Protein AF-A0A349SHS0-F1 (afdb_monomer)

Secondary structure (DSSP, 8-state):
-HHHHHHHHHHHHHHHHHHHHHHHHHHHHHGGGGGSSSSTHHHHHHHHHHHHHTTS-HHHHHHHHHHHHHHT-HHHHHHHHHT-

Nearest PDB structures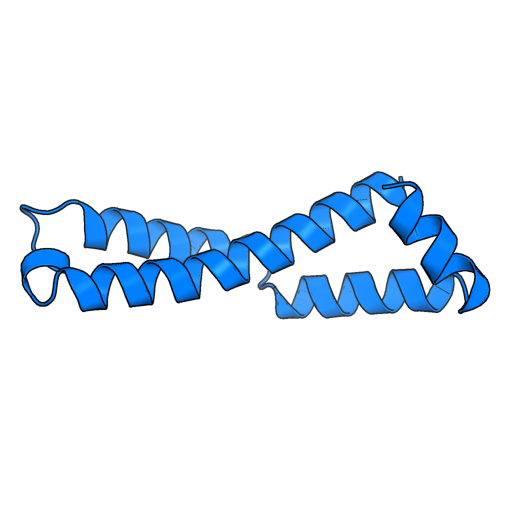 (foldseek):
  8v3u-assembly1_A  TM=8.885E-01  e=2.520E-01  Mus musculus
  4kto-assembly1_B  TM=8.962E-01  e=4.463E-01  Sinorhizobium meliloti 1021
  2wbi-assembly1_A-2  TM=8.696E-01  e=5.298E-01  Homo sapiens
  8sgr-assembly1_A  TM=8.900E-01  e=1.482E+00  Homo sapiens
  5lnx-assembly1_A  TM=7.211E-01  e=1.760E+00  Bacillus subtilis subsp. subtilis str. 168

Foldseek 3Di:
DLLVLLVVLVCLLVLLVCLVVVLVVVCVVCPPVCCDPVDCSVVVSVVSNVSCPPPHHNVVSVVVSVVSLPVVPDVVNVVSVVVD

pLDDT: mean 94.89, std 4.11, range [68.0, 98.38]

Solvent-accessible surface area (backbone atoms only — not comparable to full-atom values): 4668 Å² total; per-residue (Å²): 108,70,68,61,50,53,52,52,37,51,49,50,31,53,53,26,56,46,40,56,54,52,40,52,54,53,38,65,77,50,43,74,58,26,68,39,87,91,33,67,53,41,64,52,41,52,51,38,58,50,58,33,47,50,95,57,39,38,70,59,38,50,52,53,50,49,53,56,53,60,72,66,35,79,85,44,49,62,61,59,62,75,72,106

Radius of gyration: 16.98 Å; Cα contacts (8 Å, |Δi|>4): 56; chains: 1; bounding box: 41×18×42 Å

Sequence (84 aa):
DTRTFMAVASAKIRAGEAAGTGAAIAHQVHGAIGFTREYSLHQRTRRLWTWRDDFHPERVWADRLGRAVCAEGADRLWPSLTAL

Mean predicted aligned error: 3.22 Å

Structure (mmCIF, N/CA/C/O backbone):
data_AF-A0A349SHS0-F1
#
_entry.id   AF-A0A349SHS0-F1
#
loop_
_atom_site.group_PDB
_atom_site.id
_atom_site.type_symbol
_atom_site.label_atom_id
_atom_site.label_alt_id
_atom_site.label_comp_id
_atom_site.label_asym_id
_atom_site.label_entity_id
_atom_site.label_seq_id
_atom_site.pdbx_PDB_ins_code
_atom_site.Cartn_x
_atom_site.Cartn_y
_atom_site.Cartn_z
_atom_site.occupancy
_atom_site.B_iso_or_equiv
_atom_site.auth_seq_id
_atom_site.auth_comp_id
_atom_site.auth_asym_id
_atom_site.auth_atom_id
_atom_site.pdbx_PDB_model_num
ATOM 1 N N . ASP A 1 1 ? 3.317 9.140 -19.715 1.00 85.94 1 ASP A N 1
ATOM 2 C CA . ASP A 1 1 ? 4.665 9.482 -19.232 1.00 85.94 1 ASP A CA 1
ATOM 3 C C . ASP A 1 1 ? 5.168 8.366 -18.318 1.00 85.94 1 ASP A C 1
ATOM 5 O O . ASP A 1 1 ? 4.429 7.955 -17.426 1.00 85.94 1 ASP A O 1
ATOM 9 N N . THR A 1 2 ? 6.370 7.847 -18.577 1.00 86.88 2 THR A N 1
ATOM 10 C CA . THR A 1 2 ? 6.962 6.699 -17.865 1.00 86.88 2 THR A CA 1
ATOM 11 C C . THR A 1 2 ? 7.244 7.020 -16.401 1.00 86.88 2 THR A C 1
ATOM 13 O O . THR A 1 2 ? 6.927 6.214 -15.527 1.00 86.88 2 THR A O 1
ATOM 16 N N . ARG A 1 3 ? 7.752 8.225 -16.112 1.00 88.12 3 ARG A N 1
ATOM 17 C CA . ARG A 1 3 ? 8.036 8.660 -14.738 1.00 88.12 3 ARG A CA 1
ATOM 18 C C . ARG A 1 3 ? 6.757 8.723 -13.910 1.00 88.12 3 ARG A C 1
ATOM 20 O O . ARG A 1 3 ? 6.696 8.157 -12.822 1.00 88.12 3 ARG A O 1
ATOM 27 N N . THR A 1 4 ? 5.714 9.347 -14.454 1.00 93.00 4 THR A N 1
ATOM 28 C CA . THR A 1 4 ? 4.393 9.404 -13.814 1.00 93.00 4 THR A CA 1
ATOM 29 C C . THR A 1 4 ? 3.834 8.003 -13.559 1.00 93.00 4 THR A C 1
ATOM 31 O O . THR A 1 4 ? 3.340 7.732 -12.467 1.00 93.00 4 THR A O 1
ATOM 34 N N . PHE A 1 5 ? 3.941 7.088 -14.530 1.00 94.25 5 PHE A N 1
ATOM 35 C CA . PHE A 1 5 ? 3.503 5.702 -14.350 1.00 94.25 5 PHE A CA 1
ATOM 36 C C . PHE A 1 5 ? 4.256 5.005 -13.210 1.00 94.25 5 PHE A C 1
ATOM 38 O O . PHE A 1 5 ? 3.615 4.423 -12.335 1.00 94.25 5 PHE A O 1
ATOM 45 N N . MET A 1 6 ? 5.590 5.099 -13.181 1.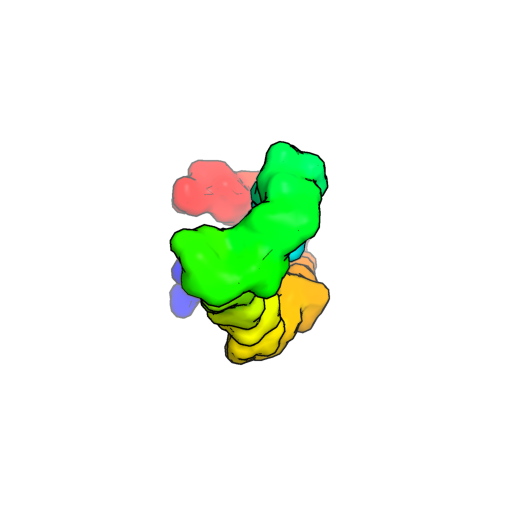00 93.94 6 MET A N 1
ATOM 46 C CA . MET A 1 6 ? 6.404 4.521 -12.109 1.00 93.94 6 MET A CA 1
ATOM 47 C C . MET A 1 6 ? 6.020 5.081 -10.740 1.00 93.94 6 MET A C 1
ATOM 49 O O . MET A 1 6 ? 5.827 4.306 -9.802 1.00 93.94 6 MET A O 1
ATOM 53 N N . ALA A 1 7 ? 5.867 6.402 -10.626 1.00 94.56 7 ALA A N 1
ATOM 54 C CA . ALA A 1 7 ? 5.496 7.060 -9.378 1.00 94.56 7 ALA A CA 1
ATOM 55 C C . ALA A 1 7 ? 4.113 6.605 -8.884 1.00 94.56 7 ALA A C 1
ATOM 57 O O . ALA A 1 7 ? 3.970 6.199 -7.731 1.00 94.56 7 ALA A O 1
ATOM 58 N N . VAL A 1 8 ? 3.107 6.598 -9.765 1.00 96.06 8 VAL A N 1
ATOM 59 C CA . VAL A 1 8 ? 1.735 6.186 -9.428 1.00 96.06 8 VAL A CA 1
ATOM 60 C C . VAL A 1 8 ? 1.671 4.706 -9.059 1.00 96.06 8 VAL A C 1
ATOM 62 O O . VAL A 1 8 ? 1.071 4.362 -8.041 1.00 96.06 8 VAL A O 1
ATOM 65 N N . ALA A 1 9 ? 2.304 3.829 -9.842 1.00 96.94 9 ALA A N 1
ATOM 66 C CA . ALA A 1 9 ? 2.320 2.397 -9.559 1.00 96.94 9 ALA A CA 1
ATOM 67 C C . ALA A 1 9 ? 3.013 2.108 -8.219 1.00 96.94 9 ALA A C 1
ATOM 69 O O . ALA A 1 9 ? 2.462 1.392 -7.384 1.00 96.94 9 ALA A O 1
ATOM 70 N N . SER A 1 10 ? 4.170 2.729 -7.972 1.00 96.50 10 SER A N 1
ATOM 71 C CA . SER A 1 10 ? 4.914 2.589 -6.714 1.00 96.50 10 SER A CA 1
ATOM 72 C C . SER A 1 10 ? 4.098 3.079 -5.518 1.00 96.50 10 SER A C 1
ATOM 74 O O . SER A 1 10 ? 4.001 2.381 -4.508 1.00 96.50 10 SER A O 1
ATOM 76 N N . ALA A 1 11 ? 3.455 4.244 -5.645 1.00 96.44 11 ALA A N 1
ATOM 77 C CA . ALA A 1 11 ? 2.597 4.799 -4.606 1.00 96.44 11 ALA A CA 1
ATOM 78 C C . ALA A 1 11 ? 1.387 3.898 -4.321 1.00 96.44 11 ALA A C 1
ATOM 80 O O . ALA A 1 11 ? 1.094 3.626 -3.158 1.00 96.44 11 ALA A O 1
ATOM 81 N N . LYS A 1 12 ? 0.714 3.379 -5.358 1.00 97.62 12 LYS A N 1
ATOM 82 C CA . LYS A 1 12 ? -0.433 2.469 -5.210 1.00 97.62 12 LYS A CA 1
ATOM 83 C C . LYS A 1 12 ? -0.044 1.179 -4.490 1.00 97.62 12 LYS A C 1
ATOM 85 O O . LYS A 1 12 ? -0.759 0.768 -3.579 1.00 97.62 12 LYS A O 1
ATOM 90 N N . ILE A 1 13 ? 1.095 0.581 -4.849 1.00 97.94 13 ILE A N 1
ATOM 91 C CA . ILE A 1 13 ? 1.617 -0.624 -4.189 1.00 97.94 13 ILE A CA 1
ATOM 92 C C . ILE A 1 13 ? 1.893 -0.332 -2.711 1.00 97.94 13 ILE A C 1
ATOM 94 O O . ILE A 1 13 ? 1.345 -0.997 -1.834 1.00 97.94 13 ILE A O 1
ATOM 98 N N . ARG A 1 14 ? 2.691 0.702 -2.420 1.00 97.56 14 ARG A N 1
ATOM 99 C CA . ARG A 1 14 ? 3.131 0.985 -1.047 1.00 97.56 14 ARG A CA 1
ATOM 100 C C . ARG A 1 14 ? 1.999 1.434 -0.136 1.00 97.56 14 ARG A C 1
ATOM 102 O O . ARG A 1 14 ? 1.927 0.980 1.003 1.00 97.56 14 ARG A O 1
ATOM 109 N N . ALA A 1 15 ? 1.094 2.276 -0.629 1.00 97.31 15 ALA A N 1
ATOM 110 C CA . ALA A 1 15 ? -0.065 2.708 0.143 1.00 97.31 15 ALA A CA 1
ATOM 111 C C . ALA A 1 15 ? -1.028 1.544 0.431 1.00 97.31 15 ALA A C 1
ATOM 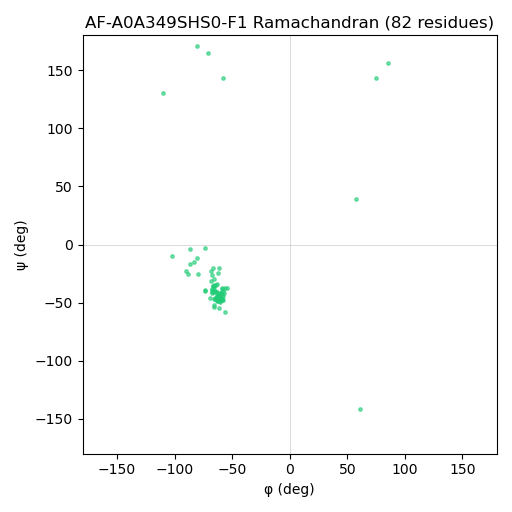113 O O . ALA A 1 15 ? -1.550 1.455 1.541 1.00 97.31 15 ALA A O 1
ATOM 114 N N . GLY A 1 16 ? -1.242 0.638 -0.531 1.00 97.06 16 GLY A N 1
ATOM 115 C CA . GLY A 1 16 ? -2.110 -0.527 -0.348 1.00 97.06 16 GLY A CA 1
ATOM 116 C C . GLY A 1 16 ? -1.569 -1.525 0.682 1.00 97.06 16 GLY A C 1
ATOM 117 O O . GLY A 1 16 ? -2.284 -1.913 1.609 1.00 97.06 16 GLY A O 1
ATOM 118 N N . GLU A 1 17 ? -0.279 -1.866 0.601 1.00 97.12 17 GLU A N 1
ATOM 119 C CA . GLU A 1 17 ? 0.396 -2.709 1.598 1.00 97.12 17 GLU A CA 1
ATOM 120 C C . GLU A 1 17 ? 0.314 -2.091 3.002 1.00 97.12 17 GLU A C 1
ATOM 122 O O . GLU A 1 17 ? -0.078 -2.754 3.969 1.00 97.12 17 GLU A O 1
ATOM 127 N N . ALA A 1 18 ? 0.624 -0.794 3.107 1.00 97.69 18 ALA A N 1
ATOM 128 C CA . ALA A 1 18 ? 0.588 -0.062 4.367 1.00 97.69 18 ALA A CA 1
ATOM 129 C C . ALA A 1 18 ? -0.826 0.026 4.961 1.00 97.69 18 ALA A C 1
ATOM 131 O O . ALA A 1 18 ? -0.976 -0.043 6.180 1.00 97.69 18 ALA A O 1
ATOM 132 N N . ALA A 1 19 ? -1.867 0.134 4.130 1.00 97.25 19 ALA A N 1
ATOM 133 C CA . ALA A 1 19 ? -3.255 0.178 4.582 1.00 97.25 19 ALA A CA 1
ATOM 134 C C . ALA A 1 19 ? -3.649 -1.087 5.362 1.00 97.25 19 ALA A C 1
ATOM 136 O O . ALA A 1 19 ? -4.304 -0.993 6.402 1.00 97.25 19 ALA A O 1
ATOM 137 N N . GLY A 1 20 ? -3.219 -2.265 4.895 1.00 95.75 20 GLY A N 1
ATOM 138 C CA . GLY A 1 20 ? -3.445 -3.535 5.588 1.00 95.75 20 GLY A CA 1
ATOM 139 C C . GLY A 1 20 ? -2.715 -3.608 6.928 1.00 95.75 20 GLY A C 1
ATOM 140 O O . GLY A 1 20 ? -3.341 -3.831 7.966 1.00 95.75 20 GLY A O 1
ATOM 141 N N . THR A 1 21 ? -1.404 -3.368 6.909 1.00 97.75 21 THR A N 1
ATOM 142 C CA . THR A 1 21 ? -0.551 -3.436 8.105 1.00 97.75 21 THR A CA 1
ATOM 143 C C . THR A 1 21 ? -0.960 -2.406 9.157 1.00 97.75 21 THR A C 1
ATOM 145 O O . THR A 1 21 ? -1.110 -2.740 10.330 1.00 97.75 21 THR A O 1
ATOM 148 N N . GLY A 1 22 ? -1.210 -1.162 8.746 1.00 97.88 22 GLY A N 1
ATOM 149 C CA . GLY A 1 22 ? -1.635 -0.088 9.642 1.00 97.88 22 GLY A CA 1
ATOM 150 C C . GLY A 1 22 ? -2.994 -0.363 10.285 1.00 97.88 22 GLY A C 1
ATOM 151 O O . GLY A 1 22 ? -3.153 -0.153 11.487 1.00 97.88 22 GLY A O 1
ATOM 152 N N . ALA A 1 23 ? -3.957 -0.895 9.523 1.00 97.44 23 ALA A N 1
ATOM 153 C CA . ALA A 1 23 ? -5.244 -1.310 10.074 1.00 97.44 23 ALA A CA 1
ATOM 154 C C . ALA A 1 23 ? -5.087 -2.420 11.126 1.00 97.44 23 ALA A C 1
ATOM 156 O O . ALA A 1 23 ? -5.715 -2.346 12.181 1.00 97.44 23 ALA A O 1
ATOM 157 N N . ALA A 1 24 ? -4.235 -3.417 10.864 1.00 97.56 24 ALA A N 1
ATOM 158 C CA . ALA A 1 24 ? -3.984 -4.515 11.795 1.00 97.56 24 ALA A CA 1
ATOM 159 C C . ALA A 1 24 ? -3.359 -4.026 13.112 1.00 97.56 24 ALA A C 1
ATOM 161 O O . ALA A 1 24 ? -3.880 -4.335 14.183 1.00 97.56 24 ALA A O 1
ATOM 162 N N . ILE A 1 25 ? -2.307 -3.203 13.037 1.00 98.38 25 ILE A N 1
ATOM 163 C CA . ILE A 1 25 ? -1.648 -2.620 14.218 1.00 98.38 25 ILE A CA 1
ATOM 164 C C . ILE A 1 25 ? -2.644 -1.794 15.033 1.00 98.38 25 ILE A C 1
ATOM 166 O O . ILE A 1 25 ? -2.731 -1.941 16.251 1.00 98.38 25 ILE A O 1
ATOM 170 N N . ALA A 1 26 ? -3.430 -0.944 14.369 1.00 97.88 26 ALA A N 1
ATOM 171 C CA . ALA A 1 26 ? -4.397 -0.106 15.058 1.00 97.88 26 ALA A CA 1
ATOM 172 C C . ALA A 1 26 ? -5.447 -0.947 15.800 1.00 97.88 26 ALA A C 1
ATOM 174 O O . ALA A 1 26 ? -5.745 -0.658 16.957 1.00 97.88 26 ALA A O 1
ATOM 175 N N . HIS A 1 27 ? -5.968 -2.013 15.185 1.00 97.75 27 HIS A N 1
ATOM 176 C CA . HIS A 1 27 ? -6.908 -2.920 15.856 1.00 97.75 27 HIS A CA 1
ATOM 177 C C . HIS A 1 27 ? -6.262 -3.682 17.012 1.00 97.75 27 HIS A C 1
ATOM 179 O O . HIS A 1 27 ? -6.897 -3.850 18.048 1.00 97.75 27 HIS A O 1
ATOM 185 N N . GLN A 1 28 ? -4.996 -4.079 16.886 1.00 97.94 28 GLN A N 1
ATOM 186 C CA . GLN A 1 28 ? -4.268 -4.746 17.965 1.00 97.94 28 GLN A CA 1
ATOM 187 C C . GLN A 1 28 ? -4.089 -3.843 19.195 1.00 97.94 28 GLN A C 1
ATOM 189 O O . GLN A 1 28 ? -4.257 -4.310 20.317 1.00 97.94 28 GLN A O 1
ATOM 194 N N . VAL A 1 29 ? -3.790 -2.554 18.995 1.00 97.75 29 VAL A N 1
ATOM 195 C CA . VAL A 1 29 ? -3.630 -1.577 20.089 1.00 97.75 29 VAL A CA 1
ATOM 196 C C . VAL A 1 29 ? -4.953 -1.299 20.805 1.00 97.75 29 VAL A C 1
ATOM 198 O O . VAL A 1 29 ? -4.972 -1.157 22.024 1.00 97.75 29 VAL A O 1
ATOM 201 N N . HIS A 1 30 ? -6.060 -1.216 20.063 1.00 97.06 30 HIS A N 1
ATOM 202 C CA . HIS A 1 30 ? -7.359 -0.855 20.637 1.00 97.06 30 HIS A CA 1
ATOM 203 C C . HIS A 1 30 ? -8.140 -2.072 21.155 1.00 97.06 30 HIS A C 1
ATOM 205 O O . HIS A 1 30 ? -8.973 -1.930 22.041 1.00 97.06 30 HIS A O 1
ATOM 211 N N . GLY A 1 31 ? -7.903 -3.278 20.642 1.00 95.88 31 GLY A N 1
ATOM 212 C CA . GLY A 1 31 ? -8.681 -4.455 21.024 1.00 95.88 31 GLY A CA 1
ATOM 213 C C . GLY A 1 31 ? -10.168 -4.297 20.683 1.00 95.88 31 GLY A C 1
ATOM 214 O O . GLY A 1 31 ? -10.526 -3.730 19.650 1.00 95.88 31 GLY A O 1
ATOM 215 N N . ALA A 1 32 ? -11.056 -4.790 21.552 1.00 96.88 32 ALA A N 1
ATOM 216 C CA . ALA A 1 32 ? -12.494 -4.849 21.274 1.00 96.88 32 ALA A CA 1
ATOM 217 C C . ALA A 1 32 ? -13.132 -3.475 20.984 1.00 96.88 32 ALA A C 1
ATOM 219 O O . ALA A 1 32 ? -13.961 -3.385 20.079 1.00 96.88 32 ALA A O 1
ATOM 220 N N . ILE A 1 33 ? -12.713 -2.398 21.670 1.00 96.94 33 ILE A N 1
ATOM 221 C CA . ILE A 1 33 ? -13.243 -1.040 21.419 1.00 96.94 33 ILE A CA 1
ATOM 222 C C . ILE A 1 33 ? -12.942 -0.563 19.990 1.00 96.94 33 ILE A C 1
ATOM 224 O O . ILE A 1 33 ? -13.699 0.217 19.423 1.00 96.94 33 ILE A O 1
ATOM 228 N N . GLY A 1 34 ? -11.893 -1.095 19.353 1.00 96.50 34 GLY A N 1
ATOM 229 C CA . GLY A 1 34 ? -11.564 -0.822 17.953 1.00 96.50 34 GLY A CA 1
ATOM 230 C C . GLY A 1 34 ? -12.645 -1.251 16.953 1.00 96.50 34 GLY A C 1
ATOM 231 O O . GLY A 1 34 ? -12.680 -0.721 15.839 1.00 96.50 34 GLY A O 1
ATOM 232 N N . 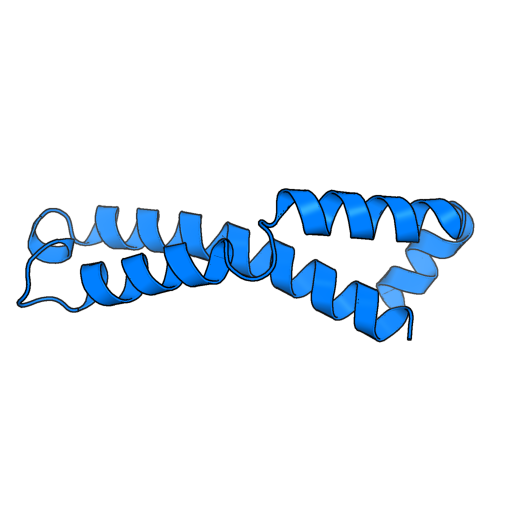PHE A 1 35 ? -13.537 -2.164 17.354 1.00 95.31 35 PHE A N 1
ATOM 233 C CA . PHE A 1 35 ? -14.629 -2.708 16.541 1.00 95.31 35 PHE A CA 1
ATOM 234 C C . PHE A 1 35 ? -16.006 -2.117 16.859 1.00 95.31 35 PHE A C 1
ATOM 236 O O . PHE A 1 35 ? -16.956 -2.374 16.117 1.00 95.31 35 PHE A O 1
ATOM 243 N N . THR A 1 36 ? -16.143 -1.345 17.939 1.00 95.31 36 THR A N 1
ATOM 244 C CA . THR A 1 36 ? -17.444 -0.805 18.347 1.00 95.31 36 THR A CA 1
ATOM 245 C C . THR A 1 36 ? -17.814 0.444 17.543 1.00 95.31 36 THR A C 1
ATOM 247 O O . THR A 1 36 ? -17.023 0.966 16.755 1.00 95.31 36 THR A O 1
ATOM 250 N N . ARG A 1 37 ? -19.055 0.927 17.687 1.00 91.81 37 ARG A N 1
ATOM 251 C CA . ARG A 1 37 ? -19.541 2.090 16.924 1.00 91.81 37 ARG A CA 1
ATOM 252 C C . ARG A 1 37 ? -19.072 3.420 17.514 1.00 91.81 37 ARG A C 1
ATOM 254 O O . ARG A 1 37 ? -18.975 4.407 16.787 1.00 91.81 37 ARG A O 1
ATOM 261 N N . GLU A 1 38 ? -18.782 3.429 18.806 1.00 93.75 38 GLU A N 1
ATOM 262 C CA . GLU A 1 38 ? -18.306 4.564 19.593 1.00 93.75 38 GLU A CA 1
ATOM 263 C C . GLU A 1 38 ? -16.896 4.992 19.170 1.00 93.75 38 GLU A C 1
ATOM 265 O O . GLU A 1 38 ? -16.547 6.165 19.299 1.00 93.75 38 GLU A O 1
ATOM 270 N N . TYR A 1 39 ? -16.097 4.071 18.614 1.00 95.56 39 TYR A N 1
ATOM 271 C CA . TYR A 1 39 ? -14.762 4.366 18.109 1.00 95.56 39 TYR A CA 1
ATOM 272 C C . TYR A 1 39 ? -14.692 4.286 16.580 1.00 95.56 39 TYR A C 1
ATOM 274 O O . TYR A 1 39 ? -15.092 3.316 15.942 1.00 95.56 39 TYR A O 1
ATOM 282 N N . SER A 1 40 ? -14.135 5.322 15.949 1.00 96.38 40 SER A N 1
ATOM 283 C CA . SER A 1 40 ? -14.157 5.442 14.480 1.00 96.38 40 SER A CA 1
ATOM 284 C C . SER A 1 40 ? -13.202 4.493 13.733 1.00 96.38 40 SER A C 1
ATOM 286 O O . SER A 1 40 ? -13.193 4.483 12.499 1.00 96.38 40 SER A O 1
ATOM 288 N N . LEU A 1 41 ? -12.399 3.689 14.444 1.00 97.62 41 LEU A N 1
ATOM 289 C CA . LEU A 1 41 ? -11.354 2.851 13.849 1.00 97.62 41 LEU A CA 1
ATOM 290 C C . LEU A 1 41 ? -11.902 1.832 12.850 1.00 97.62 41 LEU A C 1
ATOM 292 O O . LEU A 1 41 ? -11.415 1.763 11.720 1.00 97.62 41 LEU A O 1
ATOM 296 N N . HIS A 1 42 ? -12.935 1.074 13.221 1.00 96.62 42 HIS A N 1
ATOM 297 C CA . HIS A 1 42 ? -13.539 0.079 12.335 1.00 96.62 42 HIS A CA 1
ATOM 298 C C . HIS A 1 42 ? -14.059 0.695 11.026 1.00 96.62 42 HIS A C 1
ATOM 300 O O . HIS A 1 42 ? -13.857 0.150 9.942 1.00 96.62 42 HIS A O 1
ATOM 306 N N . GLN A 1 43 ? -14.672 1.878 11.102 1.00 96.56 43 GLN A N 1
ATOM 307 C CA . GLN A 1 43 ? -15.207 2.573 9.929 1.00 96.56 43 GLN A CA 1
ATOM 308 C C . GLN A 1 43 ? -14.087 3.042 8.988 1.00 96.56 43 GLN A C 1
ATOM 310 O O . GLN A 1 43 ? -14.194 2.900 7.770 1.00 96.56 43 GLN A O 1
ATOM 315 N N . ARG A 1 44 ? -12.987 3.569 9.544 1.00 97.12 44 ARG A N 1
ATOM 316 C CA . ARG A 1 44 ? -11.821 4.023 8.767 1.00 97.12 44 ARG A CA 1
ATOM 317 C C . ARG A 1 44 ? -11.072 2.855 8.129 1.00 97.12 44 ARG A C 1
ATOM 319 O O . ARG A 1 44 ? -10.762 2.907 6.944 1.00 97.12 44 ARG A O 1
ATOM 326 N N . THR A 1 45 ? -10.826 1.792 8.890 1.00 97.12 45 THR A N 1
ATOM 327 C CA . THR A 1 45 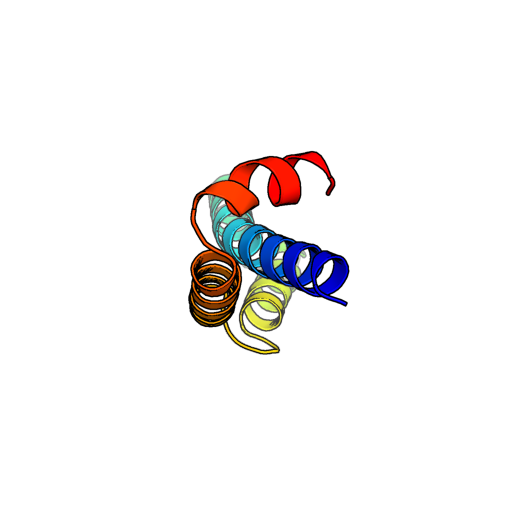? -10.086 0.609 8.416 1.00 97.12 45 THR A CA 1
ATOM 328 C C . THR A 1 45 ? -10.842 -0.162 7.337 1.00 97.12 45 THR A C 1
ATOM 330 O O . THR A 1 45 ? -10.229 -0.582 6.362 1.00 97.12 45 THR A O 1
ATOM 333 N N . ARG A 1 46 ? -12.178 -0.238 7.408 1.00 96.00 46 ARG A N 1
ATOM 334 C CA . ARG A 1 46 ? -12.990 -0.780 6.306 1.00 96.00 46 ARG A CA 1
ATOM 335 C C . ARG A 1 46 ? -12.844 0.013 5.009 1.00 96.00 46 ARG A C 1
ATOM 337 O O . ARG A 1 46 ? -12.716 -0.591 3.953 1.00 96.00 46 ARG A O 1
ATOM 344 N N . ARG A 1 47 ? -12.825 1.350 5.076 1.00 96.69 47 ARG A N 1
ATOM 345 C CA . ARG A 1 47 ? -12.594 2.191 3.885 1.00 96.69 47 ARG A CA 1
ATOM 346 C C . ARG A 1 47 ? -11.191 1.995 3.321 1.00 96.69 47 ARG A C 1
ATOM 348 O O . ARG A 1 47 ? -11.050 1.907 2.109 1.00 96.69 47 ARG A O 1
ATOM 355 N N . LEU A 1 48 ? -10.182 1.874 4.185 1.00 96.00 48 LEU A N 1
ATOM 356 C CA . LEU A 1 48 ? -8.817 1.543 3.769 1.00 96.00 48 LEU A CA 1
ATOM 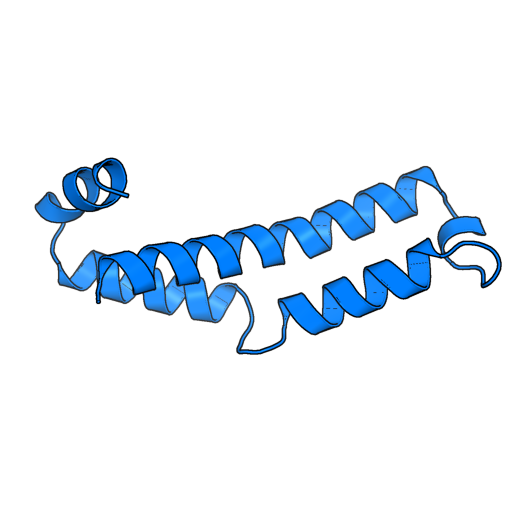357 C C . LEU A 1 48 ? -8.756 0.200 3.023 1.00 96.00 48 LEU A C 1
ATOM 359 O O . LEU A 1 48 ? -8.094 0.121 1.993 1.00 96.00 48 LEU A O 1
ATOM 363 N N . TRP A 1 49 ? -9.472 -0.826 3.495 1.00 94.19 49 TRP A N 1
ATOM 364 C CA . TRP A 1 49 ? -9.561 -2.119 2.804 1.00 94.19 49 TRP A CA 1
ATOM 365 C C . TRP A 1 49 ? -10.288 -2.045 1.461 1.00 94.19 49 TRP A C 1
ATOM 367 O O . TRP A 1 49 ? -9.883 -2.711 0.520 1.00 94.19 49 TRP A O 1
ATOM 377 N N . THR A 1 50 ? -11.318 -1.214 1.328 1.00 95.94 50 THR A N 1
ATOM 378 C CA . THR A 1 50 ? -11.936 -0.983 0.015 1.00 95.94 50 THR A CA 1
ATOM 379 C C . THR A 1 50 ? -10.961 -0.274 -0.930 1.00 95.94 50 THR A C 1
ATOM 381 O O . THR A 1 50 ? -10.669 -0.768 -2.012 1.00 95.94 50 THR A O 1
ATOM 384 N N . TRP A 1 51 ? -10.369 0.841 -0.498 1.00 95.44 51 TRP A N 1
ATOM 385 C CA . TRP A 1 51 ? -9.501 1.656 -1.354 1.00 95.44 51 TRP A CA 1
ATOM 386 C C . TRP A 1 51 ? -8.208 0.964 -1.784 1.00 95.44 51 TRP A C 1
ATOM 388 O O . TRP A 1 51 ? -7.674 1.264 -2.858 1.00 95.44 51 TRP A O 1
ATOM 398 N N . ARG A 1 52 ? -7.671 0.053 -0.963 1.00 95.19 52 ARG A N 1
ATOM 399 C CA . ARG A 1 52 ? -6.483 -0.714 -1.355 1.00 95.19 52 ARG A CA 1
ATOM 400 C C . ARG A 1 52 ? -6.767 -1.650 -2.534 1.00 95.19 52 ARG A C 1
ATOM 402 O O . ARG A 1 52 ? -5.907 -1.746 -3.407 1.00 95.19 52 ARG A O 1
ATOM 409 N N . ASP A 1 53 ? -7.971 -2.215 -2.618 1.00 94.56 53 ASP A N 1
ATOM 410 C CA . ASP A 1 53 ? -8.370 -3.160 -3.670 1.00 94.56 53 ASP A CA 1
ATOM 411 C C . ASP A 1 53 ? -8.988 -2.467 -4.898 1.00 94.56 53 ASP A C 1
ATOM 413 O O . ASP A 1 53 ? -8.932 -3.000 -6.013 1.00 94.56 53 ASP A O 1
ATOM 417 N N . ASP A 1 54 ? -9.521 -1.254 -4.723 1.00 95.81 54 ASP A N 1
ATOM 418 C CA . ASP A 1 54 ? -10.031 -0.426 -5.817 1.00 95.81 54 ASP A CA 1
ATOM 419 C C . ASP A 1 54 ? -8.947 -0.150 -6.871 1.00 95.81 54 ASP A C 1
ATOM 421 O O . ASP A 1 54 ? -7.775 0.075 -6.554 1.00 95.81 54 ASP A O 1
ATOM 425 N N . PHE A 1 55 ? -9.346 -0.114 -8.147 1.00 95.19 55 PHE A N 1
ATOM 426 C CA . PHE A 1 55 ? -8.445 0.087 -9.295 1.00 95.19 55 PHE A CA 1
ATOM 427 C C . PHE A 1 55 ? -7.315 -0.950 -9.386 1.00 95.19 55 PHE A C 1
ATOM 429 O O . PHE A 1 55 ? -6.196 -0.627 -9.782 1.00 95.19 55 PHE A O 1
ATOM 436 N N . HIS A 1 56 ? -7.646 -2.206 -9.080 1.00 96.56 56 HIS A N 1
ATOM 437 C CA . HIS A 1 56 ? -6.759 -3.365 -8.980 1.00 96.56 56 HIS A CA 1
ATOM 438 C C . HIS A 1 56 ? -5.890 -3.403 -7.710 1.00 96.56 56 HIS A C 1
ATOM 440 O O . HIS A 1 56 ? -5.348 -2.374 -7.293 1.00 96.56 56 HIS A O 1
ATOM 446 N N . PRO A 1 57 ? -5.668 -4.613 -7.157 1.00 95.25 57 PRO A N 1
ATOM 447 C CA . PRO A 1 57 ? -4.826 -4.805 -5.984 1.00 95.25 57 PRO A CA 1
ATOM 448 C C . PRO A 1 57 ? -3.345 -4.588 -6.305 1.00 95.25 57 PRO A C 1
ATOM 450 O O . PRO A 1 57 ? -2.909 -4.637 -7.462 1.00 95.25 57 PRO A O 1
ATOM 453 N N . GLU A 1 58 ? -2.551 -4.425 -5.254 1.00 96.69 58 GLU A N 1
ATOM 454 C CA . GLU A 1 58 ? -1.125 -4.097 -5.294 1.00 96.69 58 GLU A CA 1
ATOM 455 C C . GLU A 1 58 ? -0.338 -5.093 -6.150 1.00 96.69 58 GLU A C 1
ATOM 457 O O . GLU A 1 58 ? 0.513 -4.686 -6.936 1.00 96.69 58 GLU A O 1
ATOM 462 N N . ARG A 1 59 ? -0.690 -6.387 -6.099 1.00 96.69 59 ARG A N 1
ATOM 463 C CA . ARG A 1 59 ? -0.052 -7.437 -6.916 1.00 96.69 59 ARG A CA 1
ATOM 464 C C . ARG A 1 59 ? -0.111 -7.160 -8.422 1.00 96.69 59 ARG A C 1
ATOM 466 O O . ARG A 1 59 ? 0.831 -7.474 -9.139 1.00 96.69 59 ARG A O 1
ATOM 473 N N . VAL A 1 60 ? -1.216 -6.589 -8.911 1.00 97.88 60 VAL A N 1
ATOM 474 C CA . VAL A 1 60 ? -1.395 -6.297 -10.343 1.00 97.88 60 VAL A CA 1
ATOM 475 C C . VAL A 1 60 ? -0.532 -5.103 -10.731 1.00 97.88 60 VAL A C 1
ATOM 477 O O . VAL A 1 60 ? 0.090 -5.109 -11.789 1.00 97.88 60 VAL A O 1
ATOM 480 N N . TRP A 1 61 ? -0.459 -4.091 -9.868 1.00 98.00 61 TRP A N 1
ATOM 481 C CA . TRP A 1 61 ? 0.414 -2.940 -10.079 1.00 98.00 61 TRP A CA 1
ATOM 482 C C . TRP A 1 61 ? 1.893 -3.311 -9.993 1.00 98.00 61 TRP A C 1
ATOM 484 O O . TRP A 1 61 ? 2.670 -2.824 -10.807 1.00 98.00 61 TRP A O 1
ATOM 494 N N . ALA A 1 62 ? 2.270 -4.207 -9.080 1.00 98.00 62 ALA A N 1
ATOM 495 C CA . ALA A 1 62 ? 3.633 -4.711 -8.949 1.00 98.00 62 ALA A CA 1
ATOM 496 C C . ALA A 1 62 ? 4.084 -5.475 -10.201 1.00 98.00 62 ALA A C 1
ATOM 498 O O . ALA A 1 62 ? 5.166 -5.210 -10.716 1.00 98.00 62 ALA A O 1
ATOM 499 N N . ASP A 1 63 ? 3.235 -6.355 -10.741 1.00 98.38 63 ASP A N 1
ATOM 500 C CA . ASP A 1 63 ? 3.508 -7.059 -12.000 1.00 98.38 63 ASP A CA 1
ATOM 501 C C . ASP A 1 63 ? 3.632 -6.083 -13.184 1.00 98.38 63 ASP A C 1
ATOM 503 O O . ASP A 1 63 ? 4.596 -6.152 -13.946 1.00 98.38 63 ASP A O 1
ATOM 507 N N . ARG A 1 64 ? 2.718 -5.110 -13.309 1.00 97.56 64 ARG A N 1
ATOM 508 C CA . ARG A 1 64 ? 2.788 -4.085 -14.367 1.00 97.56 64 ARG A CA 1
ATOM 509 C C . ARG A 1 64 ? 4.048 -3.222 -14.264 1.00 97.56 64 ARG A C 1
ATOM 511 O O . ARG A 1 64 ? 4.695 -2.985 -15.281 1.00 97.56 64 ARG A O 1
ATOM 518 N N . LEU A 1 65 ? 4.390 -2.762 -13.060 1.00 96.38 65 LEU A N 1
ATOM 519 C CA . LEU A 1 65 ? 5.596 -1.975 -12.801 1.00 96.38 65 LEU A CA 1
ATOM 520 C C . LEU A 1 65 ? 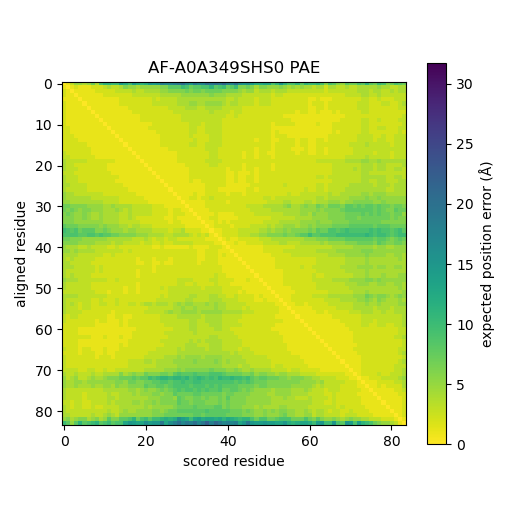6.852 -2.785 -13.130 1.00 96.38 65 LEU A C 1
ATOM 522 O O . LEU A 1 65 ? 7.717 -2.293 -13.846 1.00 96.38 65 LEU A O 1
ATOM 526 N N . GLY A 1 66 ? 6.916 -4.037 -12.672 1.00 95.50 66 GLY A N 1
ATOM 527 C CA . GLY A 1 66 ? 8.031 -4.939 -12.949 1.00 95.50 66 GLY A CA 1
ATOM 528 C C . GLY A 1 66 ? 8.235 -5.158 -14.445 1.00 95.50 66 GLY A C 1
ATOM 529 O O . GLY A 1 66 ? 9.342 -4.980 -14.941 1.00 95.50 66 GLY A O 1
ATOM 530 N N . ARG A 1 67 ? 7.165 -5.452 -15.196 1.00 96.50 67 ARG A N 1
ATOM 531 C CA . ARG A 1 67 ? 7.246 -5.614 -16.658 1.00 96.50 67 ARG A CA 1
ATOM 532 C C . ARG A 1 67 ? 7.718 -4.350 -17.366 1.00 96.50 67 ARG A C 1
ATOM 534 O O . ARG A 1 67 ? 8.544 -4.451 -18.267 1.00 96.50 67 ARG A O 1
ATOM 541 N N . ALA A 1 68 ? 7.212 -3.183 -16.965 1.00 94.12 68 ALA A N 1
ATOM 542 C CA . ALA A 1 68 ? 7.626 -1.909 -17.547 1.00 94.12 68 ALA A CA 1
ATOM 543 C C . ALA A 1 68 ? 9.121 -1.647 -17.311 1.00 94.12 68 ALA A C 1
ATOM 545 O O . ALA A 1 68 ? 9.846 -1.358 -18.255 1.00 94.12 68 ALA A O 1
ATOM 546 N N . VAL A 1 69 ? 9.592 -1.845 -16.077 1.00 93.31 69 VAL A N 1
ATOM 547 C CA . VAL A 1 69 ? 11.007 -1.688 -15.712 1.00 93.31 69 VAL A CA 1
ATOM 548 C C . VAL A 1 6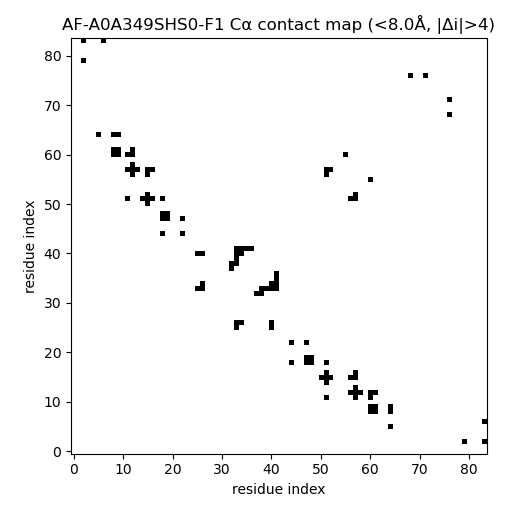9 ? 11.892 -2.694 -16.455 1.00 93.31 69 VAL A C 1
ATOM 550 O O . VAL A 1 69 ? 12.928 -2.319 -16.994 1.00 93.31 69 VAL A O 1
ATOM 553 N N . CYS A 1 70 ? 11.485 -3.964 -16.541 1.00 94.25 70 CYS A N 1
ATOM 554 C CA . CYS A 1 70 ? 12.235 -4.987 -17.273 1.00 94.25 70 CYS A CA 1
ATOM 555 C C . CYS A 1 70 ? 12.338 -4.686 -18.775 1.00 94.25 70 CYS A C 1
ATOM 557 O O . CYS A 1 70 ? 13.357 -5.010 -19.382 1.00 94.25 70 CYS A O 1
ATOM 559 N N . ALA A 1 71 ? 11.317 -4.069 -19.374 1.00 94.12 71 ALA A N 1
ATOM 560 C CA . ALA A 1 71 ? 11.314 -3.727 -20.795 1.00 94.12 71 ALA A CA 1
ATOM 561 C C . ALA A 1 71 ? 12.333 -2.632 -21.163 1.00 94.12 71 ALA A C 1
ATOM 563 O O . ALA A 1 71 ? 12.756 -2.567 -22.314 1.00 94.12 71 ALA A O 1
ATOM 564 N N . GLU A 1 72 ? 12.752 -1.796 -20.208 1.00 90.94 72 GLU A N 1
ATOM 565 C CA . GLU A 1 72 ? 13.767 -0.754 -20.431 1.00 90.94 72 GLU A CA 1
ATOM 566 C C . GLU A 1 72 ? 15.210 -1.286 -20.388 1.00 90.94 72 GLU A C 1
ATOM 568 O O . GLU A 1 72 ? 16.136 -0.587 -20.800 1.00 90.94 72 GLU A O 1
ATOM 573 N N . GLY A 1 73 ? 15.410 -2.523 -19.925 1.00 92.56 73 GLY A N 1
ATOM 574 C CA . GLY A 1 73 ? 16.726 -3.137 -19.758 1.00 92.56 73 GLY A CA 1
ATOM 575 C C . GLY A 1 73 ? 17.401 -2.795 -18.424 1.00 92.56 73 GLY A C 1
ATOM 576 O O . GLY A 1 73 ? 17.118 -1.783 -17.783 1.00 92.56 73 GLY A O 1
ATOM 577 N N . ALA A 1 74 ? 18.317 -3.667 -17.992 1.00 92.00 74 ALA A N 1
ATOM 578 C CA . ALA A 1 74 ? 18.928 -3.606 -16.660 1.00 92.00 74 ALA A CA 1
ATOM 579 C C . ALA A 1 74 ? 19.667 -2.283 -16.384 1.00 92.00 74 ALA A C 1
ATOM 581 O O . ALA A 1 74 ? 19.548 -1.730 -15.291 1.00 92.00 74 ALA A O 1
ATOM 582 N N . ASP A 1 75 ? 20.356 -1.736 -17.388 1.00 95.31 75 ASP A N 1
ATOM 583 C CA . ASP A 1 75 ? 21.153 -0.509 -17.254 1.00 95.31 75 ASP A CA 1
ATOM 584 C C . ASP A 1 75 ? 20.302 0.741 -16.984 1.00 95.31 75 ASP A C 1
ATOM 586 O O . ASP A 1 75 ? 20.799 1.748 -16.477 1.00 95.31 75 ASP A O 1
ATOM 590 N N . ARG A 1 76 ? 19.002 0.693 -17.303 1.00 91.56 76 ARG A N 1
ATOM 591 C CA . ARG A 1 76 ? 18.072 1.812 -17.099 1.00 91.56 76 ARG A CA 1
ATOM 592 C C . ARG A 1 76 ? 17.463 1.840 -15.704 1.00 91.56 76 ARG A C 1
ATOM 594 O O . ARG A 1 76 ? 16.996 2.897 -15.290 1.00 91.56 76 ARG A O 1
ATOM 601 N N . LEU A 1 77 ? 17.529 0.741 -14.948 1.00 90.56 77 LEU A N 1
ATOM 602 C CA . LEU A 1 77 ? 16.906 0.638 -13.628 1.00 90.56 77 LEU A CA 1
ATOM 603 C C . LEU A 1 77 ? 17.386 1.734 -12.668 1.00 90.56 77 LEU A C 1
ATOM 605 O O . LEU A 1 77 ? 16.577 2.493 -12.136 1.00 90.56 77 LEU A O 1
ATOM 609 N N . TRP A 1 78 ? 18.698 1.812 -12.431 1.00 92.62 78 TRP A N 1
ATOM 610 C CA . TRP A 1 78 ? 19.251 2.739 -11.444 1.00 92.62 78 TRP A CA 1
ATOM 611 C C . TRP A 1 78 ? 19.042 4.214 -11.828 1.00 92.62 78 TRP A C 1
ATOM 613 O O . TRP A 1 78 ? 18.538 4.958 -10.986 1.00 92.62 78 TRP A O 1
ATOM 623 N N . PRO A 1 79 ? 19.312 4.646 -13.079 1.00 92.50 79 PRO A N 1
ATOM 624 C CA . PRO A 1 79 ? 18.978 5.999 -13.524 1.00 92.50 79 PRO A CA 1
ATOM 625 C C . PRO A 1 79 ? 17.492 6.354 -13.377 1.00 92.50 79 PRO A C 1
ATOM 627 O O . PRO A 1 79 ? 17.169 7.461 -12.953 1.00 92.50 79 PRO A O 1
ATOM 630 N N . SER A 1 80 ? 16.580 5.431 -13.701 1.00 89.50 80 SER A N 1
ATOM 631 C CA . SER A 1 80 ? 15.138 5.674 -13.579 1.00 89.50 80 SER A CA 1
ATOM 632 C C . SER A 1 80 ? 14.684 5.789 -12.117 1.00 89.50 80 SER A C 1
ATOM 634 O O . SER A 1 80 ? 13.766 6.552 -11.825 1.00 89.50 80 SER A O 1
ATOM 636 N N . LEU A 1 81 ? 15.335 5.080 -11.187 1.00 89.31 81 LEU A N 1
ATOM 637 C CA . LEU A 1 81 ? 15.050 5.176 -9.751 1.00 89.31 81 LEU A CA 1
ATOM 638 C C . LEU A 1 81 ? 15.566 6.468 -9.113 1.00 89.31 81 LEU A C 1
ATOM 640 O O . LEU A 1 81 ? 14.891 7.024 -8.253 1.00 89.31 81 LEU A O 1
ATOM 644 N N . THR A 1 82 ? 16.750 6.944 -9.496 1.00 91.69 82 THR A N 1
ATOM 645 C CA . THR A 1 82 ? 17.353 8.146 -8.892 1.00 91.69 82 THR A CA 1
ATOM 646 C C . THR A 1 82 ? 16.845 9.452 -9.499 1.00 91.69 82 THR A C 1
ATOM 648 O O . THR A 1 82 ? 17.035 10.511 -8.906 1.00 91.69 82 THR A O 1
ATOM 651 N N . ALA A 1 83 ? 16.186 9.391 -10.656 1.00 85.25 83 ALA A N 1
ATOM 652 C CA . ALA A 1 83 ? 15.548 10.537 -11.299 1.00 85.25 83 ALA A CA 1
ATOM 653 C C . ALA A 1 83 ? 14.104 10.807 -10.821 1.00 85.25 83 ALA A C 1
ATOM 655 O O . ALA A 1 83 ? 13.488 11.768 -11.297 1.00 85.25 83 ALA A O 1
ATOM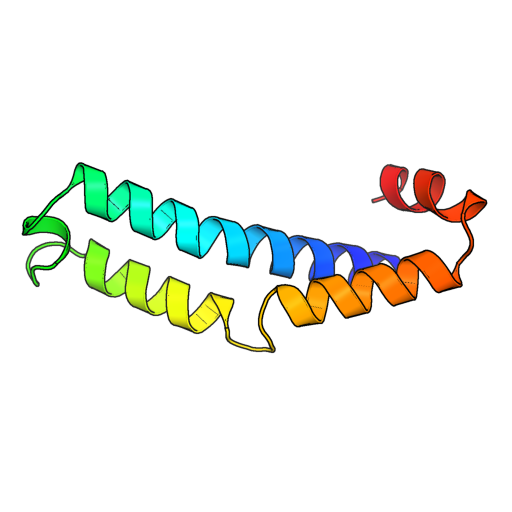 656 N N . LEU A 1 84 ? 13.548 9.949 -9.951 1.00 68.00 84 LEU A N 1
ATOM 657 C CA . LEU A 1 84 ? 12.175 10.035 -9.432 1.00 68.00 84 LEU A CA 1
ATOM 658 C C . LEU A 1 84 ? 11.944 11.255 -8.541 1.00 68.00 84 LEU A C 1
ATOM 660 O O . LEU A 1 84 ? 12.779 11.550 -7.665 1.00 68.00 84 LEU A O 1
#